Protein AF-A0A447MT02-F1 (afdb_monomer_lite)

Sequence (57 aa):
MMVPFDSVKFTGNYGNMTEISYQVAKRAAKKGAKYYHITRQWQERGNNITISADLYK

Foldseek 3Di:
DFDFPDKDKDKDQDPDPVRVVVVRVVVLVVVVAPDKAFPDWDDDPDRMIITMITGTD

Structure (mmCIF, N/CA/C/O backbone):
data_AF-A0A447MT02-F1
#
_entry.id   AF-A0A447MT02-F1
#
loop_
_atom_site.group_PDB
_atom_site.id
_atom_site.type_symbol
_atom_site.label_atom_id
_atom_site.label_alt_id
_atom_site.label_comp_id
_atom_site.label_asym_id
_atom_site.label_entity_id
_atom_site.label_seq_id
_atom_site.pdbx_PDB_ins_code
_atom_site.Cartn_x
_atom_site.Cartn_y
_atom_site.Cartn_z
_atom_site.occupancy
_atom_site.B_iso_or_equiv
_atom_site.auth_seq_id
_atom_site.auth_comp_id
_atom_site.auth_asym_id
_atom_site.auth_atom_id
_atom_site.pdbx_PDB_model_num
ATOM 1 N N . MET A 1 1 ? -12.698 -11.927 12.933 1.00 67.62 1 MET A N 1
ATOM 2 C CA . MET A 1 1 ? -12.207 -11.968 11.538 1.00 67.62 1 MET A CA 1
ATOM 3 C C . MET A 1 1 ? -11.804 -10.559 11.150 1.00 67.62 1 MET A C 1
ATOM 5 O O . MET A 1 1 ? -12.604 -9.655 11.351 1.00 67.62 1 MET A O 1
ATOM 9 N N . MET A 1 2 ? -10.576 -10.353 10.675 1.00 78.44 2 MET A N 1
ATOM 10 C CA . MET A 1 2 ? -10.168 -9.060 10.119 1.00 78.44 2 MET A CA 1
ATOM 11 C C . MET A 1 2 ? -10.750 -8.989 8.709 1.00 78.44 2 MET A C 1
ATOM 13 O O . MET A 1 2 ? -10.345 -9.759 7.845 1.00 78.44 2 MET A O 1
ATOM 17 N N . VAL A 1 3 ? -11.761 -8.146 8.508 1.00 83.81 3 VAL A N 1
ATOM 18 C CA . VAL A 1 3 ? -12.389 -7.955 7.197 1.00 83.81 3 VAL A CA 1
ATOM 19 C C . VAL A 1 3 ? -11.816 -6.674 6.604 1.00 83.81 3 VAL A C 1
ATOM 21 O O . VAL A 1 3 ? -11.814 -5.652 7.301 1.00 83.81 3 VAL A O 1
ATOM 24 N N . PRO A 1 4 ? -11.304 -6.705 5.365 1.00 90.12 4 PRO A N 1
ATOM 25 C CA . PRO A 1 4 ? -10.852 -5.486 4.731 1.00 90.12 4 PRO A CA 1
ATOM 26 C C . PRO A 1 4 ? -12.048 -4.572 4.486 1.00 90.12 4 PRO A C 1
ATOM 28 O O . PRO A 1 4 ? -13.082 -5.004 3.977 1.00 90.12 4 PRO A O 1
ATOM 31 N N . PHE A 1 5 ? -11.924 -3.308 4.88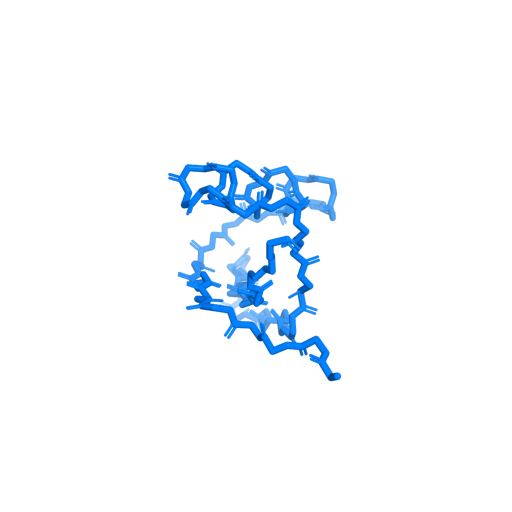0 1.00 92.19 5 PHE A N 1
ATOM 32 C CA . PHE A 1 5 ? -12.994 -2.329 4.671 1.00 92.19 5 PHE A CA 1
ATOM 33 C C . PHE A 1 5 ? -12.939 -1.722 3.265 1.00 92.19 5 PHE A C 1
ATOM 35 O O . PHE A 1 5 ? -13.934 -1.186 2.787 1.00 92.19 5 PHE A O 1
ATOM 42 N N . ASP A 1 6 ? -11.771 -1.771 2.626 1.00 93.62 6 ASP A N 1
ATOM 43 C CA . ASP A 1 6 ? -11.518 -1.232 1.295 1.00 93.62 6 ASP A CA 1
ATOM 44 C C . ASP A 1 6 ? -10.267 -1.906 0.701 1.00 93.62 6 ASP A C 1
ATOM 46 O O . ASP A 1 6 ? -9.550 -2.636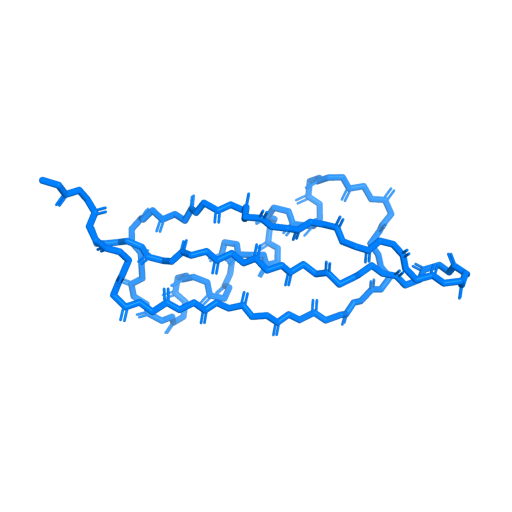 1.387 1.00 93.62 6 ASP A O 1
ATOM 50 N N . SER A 1 7 ? -9.979 -1.652 -0.571 1.00 93.25 7 SER A N 1
ATOM 51 C CA . SER A 1 7 ? -8.752 -2.075 -1.241 1.00 93.25 7 SER A CA 1
ATOM 52 C C . SER A 1 7 ? -8.171 -0.948 -2.099 1.00 93.25 7 SER A C 1
ATOM 54 O O . SER A 1 7 ? -8.820 0.051 -2.441 1.00 93.25 7 SER A O 1
ATOM 56 N N . VAL A 1 8 ? -6.892 -1.075 -2.429 1.00 93.38 8 VAL A N 1
ATOM 57 C CA . VAL A 1 8 ? -6.183 -0.206 -3.366 1.00 93.38 8 VAL A CA 1
ATOM 58 C C . VAL A 1 8 ? -5.541 -1.060 -4.440 1.00 93.38 8 VAL A C 1
ATOM 60 O O . VAL A 1 8 ? -4.851 -2.033 -4.151 1.00 93.38 8 VAL A O 1
ATOM 63 N N . LYS A 1 9 ? -5.747 -0.669 -5.696 1.00 94.06 9 LYS A N 1
ATOM 64 C CA . LYS A 1 9 ? -5.102 -1.276 -6.856 1.00 94.06 9 LYS A CA 1
ATOM 65 C C . LYS A 1 9 ? -4.468 -0.183 -7.693 1.00 94.06 9 LYS A C 1
ATOM 67 O O . LYS A 1 9 ? -5.131 0.797 -8.032 1.00 94.06 9 LYS A O 1
ATOM 72 N N . PHE A 1 10 ? -3.191 -0.333 -8.008 1.00 92.50 10 PHE A N 1
ATOM 73 C CA . PHE A 1 10 ? -2.472 0.628 -8.833 1.00 92.50 10 PHE A CA 1
ATOM 74 C C . PHE A 1 10 ? -1.333 -0.045 -9.591 1.00 92.50 10 PHE A C 1
ATOM 76 O O . PHE A 1 10 ? -0.781 -1.045 -9.140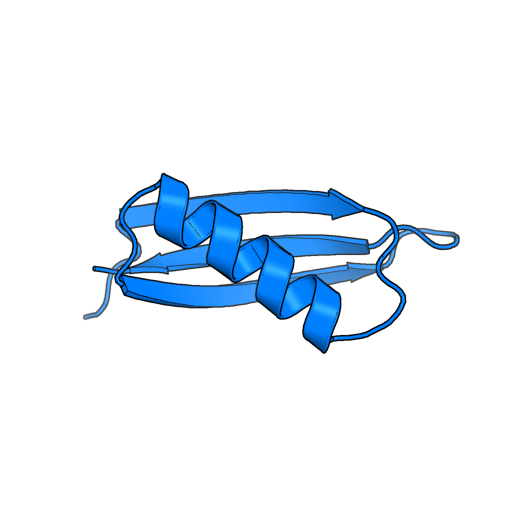 1.00 92.50 10 PHE A O 1
ATOM 83 N N . THR A 1 11 ? -0.987 0.523 -10.741 1.00 92.19 11 THR A N 1
ATOM 84 C CA . THR A 1 11 ? 0.127 0.068 -11.575 1.00 92.19 11 THR A CA 1
ATOM 85 C C . THR A 1 11 ? 1.186 1.155 -11.619 1.00 92.19 11 THR A C 1
ATOM 87 O O . THR A 1 11 ? 0.856 2.338 -11.724 1.00 92.19 11 THR A O 1
ATOM 90 N N . GLY A 1 12 ? 2.450 0.759 -11.539 1.00 89.88 12 GLY A N 1
ATOM 91 C CA . GLY A 1 12 ? 3.577 1.667 -11.696 1.00 89.88 12 GLY A CA 1
ATOM 92 C C . GLY A 1 12 ? 4.874 0.914 -11.945 1.00 89.88 12 GLY A C 1
ATOM 93 O O . GLY A 1 12 ? 4.958 -0.294 -11.731 1.00 89.88 12 GLY A O 1
ATOM 94 N N . ASN A 1 13 ? 5.889 1.635 -12.405 1.00 89.81 13 ASN A N 1
ATOM 95 C CA . ASN A 1 13 ? 7.255 1.139 -12.402 1.00 89.81 13 ASN A CA 1
ATOM 96 C C . ASN A 1 13 ? 7.836 1.376 -11.005 1.00 89.81 13 ASN A C 1
ATOM 98 O O . ASN A 1 13 ? 7.962 2.523 -10.582 1.00 89.81 13 ASN A O 1
ATOM 102 N N . TYR A 1 14 ? 8.129 0.296 -10.285 1.00 87.06 14 TYR A N 1
ATOM 103 C CA . TYR A 1 14 ? 8.732 0.351 -8.957 1.00 87.06 14 TYR A CA 1
ATOM 104 C C . TYR A 1 14 ? 10.054 -0.399 -8.993 1.00 87.06 14 TYR A C 1
ATOM 106 O O . TYR A 1 14 ? 10.087 -1.566 -9.386 1.00 87.06 14 TYR A O 1
ATOM 114 N N . GLY A 1 15 ? 11.138 0.269 -8.601 1.00 81.44 15 GLY A N 1
ATOM 115 C CA . GLY A 1 15 ? 12.482 -0.310 -8.679 1.00 81.44 15 GLY A CA 1
ATOM 116 C C . GLY A 1 15 ? 12.802 -1.267 -7.530 1.00 81.44 15 GLY A C 1
ATOM 117 O O . GLY A 1 15 ? 13.749 -2.044 -7.617 1.00 81.44 15 GLY A O 1
ATOM 118 N N . ASN A 1 16 ? 12.040 -1.207 -6.434 1.00 86.06 16 ASN A N 1
ATOM 119 C CA . ASN A 1 16 ? 12.248 -2.040 -5.253 1.00 86.06 16 ASN A CA 1
ATOM 120 C C . ASN A 1 16 ? 10.971 -2.180 -4.399 1.00 86.06 16 ASN A C 1
ATOM 122 O O . ASN A 1 16 ? 10.004 -1.429 -4.538 1.00 86.06 16 ASN A O 1
ATOM 126 N N . MET A 1 17 ? 10.994 -3.141 -3.469 1.00 83.75 17 MET A N 1
ATOM 127 C CA . MET A 1 17 ? 9.879 -3.418 -2.553 1.00 83.75 17 MET A CA 1
ATOM 128 C C . MET A 1 17 ? 9.591 -2.258 -1.584 1.00 83.75 17 MET A C 1
ATOM 130 O O . MET A 1 17 ? 8.445 -2.055 -1.188 1.00 83.75 17 MET A O 1
ATOM 134 N N . THR A 1 18 ? 10.605 -1.476 -1.206 1.00 90.38 18 THR A N 1
ATOM 135 C CA . THR A 1 18 ? 10.445 -0.326 -0.301 1.00 90.38 18 THR A CA 1
ATOM 136 C C . THR A 1 18 ? 9.557 0.746 -0.923 1.00 90.38 18 THR A C 1
ATOM 138 O O . THR A 1 18 ? 8.672 1.286 -0.261 1.00 90.38 18 THR A O 1
ATOM 141 N N . GLU A 1 19 ? 9.745 1.022 -2.209 1.00 90.75 19 GLU A N 1
ATOM 142 C CA . GLU A 1 19 ? 8.964 1.995 -2.962 1.00 90.75 19 GLU A CA 1
ATOM 143 C C . GLU A 1 19 ? 7.519 1.522 -3.145 1.00 90.75 19 GLU A C 1
ATOM 145 O O . GLU A 1 19 ? 6.585 2.291 -2.910 1.00 90.75 19 GLU A O 1
ATOM 150 N N . ILE A 1 20 ? 7.327 0.234 -3.452 1.00 90.44 20 ILE A N 1
ATOM 151 C CA . ILE A 1 20 ? 6.005 -0.410 -3.467 1.00 90.44 20 ILE A CA 1
ATOM 152 C C . ILE A 1 20 ? 5.313 -0.209 -2.116 1.00 90.44 20 ILE A C 1
ATOM 154 O O . ILE A 1 20 ? 4.210 0.336 -2.060 1.00 90.44 20 ILE A O 1
ATOM 158 N N . SER A 1 21 ? 5.979 -0.594 -1.026 1.00 90.81 21 SER A N 1
ATOM 159 C CA . SER A 1 21 ? 5.463 -0.486 0.341 1.00 90.81 21 SER A CA 1
ATOM 160 C C . SER A 1 21 ? 5.088 0.955 0.695 1.00 90.81 21 SER A C 1
ATOM 162 O O . SER A 1 21 ? 3.975 1.216 1.151 1.00 90.81 21 SER A O 1
ATOM 164 N N . TYR A 1 22 ? 5.952 1.921 0.378 1.00 93.38 22 TYR A N 1
ATOM 165 C CA . TYR A 1 22 ? 5.689 3.342 0.600 1.00 93.38 22 TYR A CA 1
ATOM 166 C C . TYR A 1 22 ? 4.460 3.837 -0.178 1.00 93.38 22 TYR A C 1
ATOM 168 O O . TYR A 1 22 ? 3.618 4.563 0.356 1.00 93.38 22 TYR A O 1
ATOM 176 N N . GLN A 1 23 ? 4.317 3.426 -1.437 1.00 93.31 23 GLN A N 1
ATOM 177 C CA . GLN A 1 23 ? 3.204 3.826 -2.298 1.00 93.31 23 GLN A CA 1
ATOM 178 C C . GLN A 1 23 ? 1.875 3.191 -1.877 1.00 93.31 23 GLN A C 1
ATOM 180 O O . GLN A 1 23 ? 0.835 3.860 -1.968 1.00 93.31 23 GLN A O 1
ATOM 185 N N . VAL A 1 24 ? 1.900 1.943 -1.396 1.00 93.25 24 VAL A N 1
ATOM 186 C CA . VAL A 1 24 ? 0.742 1.291 -0.771 1.00 93.25 24 VAL A CA 1
ATOM 187 C C . VAL A 1 24 ? 0.383 2.023 0.518 1.00 93.25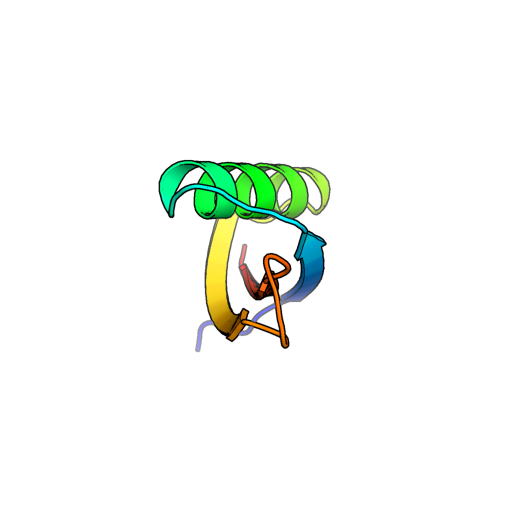 24 VAL A C 1
ATOM 189 O O . VAL A 1 24 ? -0.749 2.483 0.643 1.00 93.25 24 VAL A O 1
ATOM 192 N N . ALA A 1 25 ? 1.343 2.218 1.425 1.00 93.25 25 ALA A N 1
ATOM 193 C CA . ALA A 1 25 ? 1.135 2.874 2.714 1.00 93.25 25 ALA A CA 1
ATOM 194 C C . ALA A 1 25 ? 0.567 4.291 2.555 1.00 93.25 25 ALA A C 1
ATOM 196 O O . ALA A 1 25 ? -0.400 4.653 3.219 1.00 93.25 25 ALA A O 1
ATOM 197 N N . LYS A 1 26 ? 1.092 5.081 1.612 1.00 94.44 26 LYS A N 1
ATOM 198 C CA . LYS A 1 26 ? 0.595 6.432 1.316 1.00 94.44 26 LYS A CA 1
ATOM 199 C C . LYS A 1 26 ? -0.863 6.428 0.850 1.00 94.44 26 LYS A C 1
ATOM 201 O O . LYS A 1 26 ? -1.629 7.315 1.222 1.00 94.44 26 LYS A O 1
ATOM 206 N N . ARG A 1 27 ? -1.264 5.451 0.030 1.00 93.94 27 ARG A N 1
ATOM 207 C CA . ARG A 1 27 ? -2.655 5.305 -0.443 1.00 93.94 27 ARG A CA 1
ATOM 208 C C . ARG A 1 27 ? -3.574 4.763 0.650 1.00 93.94 27 ARG A C 1
ATOM 210 O O . ARG A 1 27 ? -4.681 5.268 0.802 1.00 93.94 27 ARG A O 1
ATOM 217 N N . ALA A 1 28 ? -3.092 3.796 1.424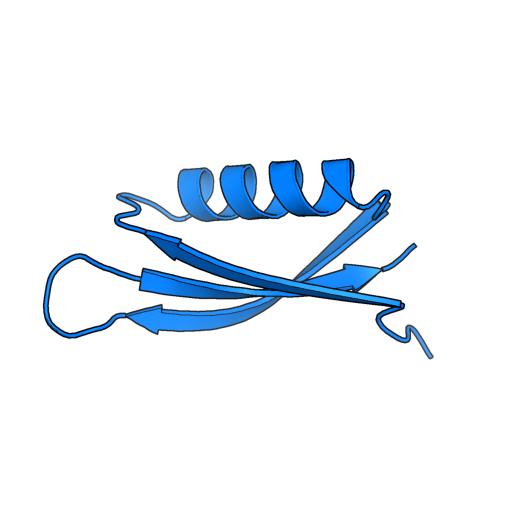 1.00 93.88 28 ALA A N 1
ATOM 218 C CA . ALA A 1 28 ? -3.769 3.239 2.586 1.00 93.88 28 ALA A CA 1
ATOM 219 C C . ALA A 1 28 ? -4.071 4.334 3.623 1.00 93.88 28 ALA A C 1
ATOM 221 O O . ALA A 1 28 ? -5.221 4.504 4.025 1.00 93.88 28 ALA A O 1
ATOM 222 N N . ALA A 1 29 ? -3.074 5.158 3.956 1.00 93.12 29 ALA A N 1
ATOM 223 C CA . ALA A 1 29 ? -3.214 6.283 4.877 1.00 93.12 29 ALA A CA 1
ATOM 224 C C . ALA A 1 29 ? -4.202 7.341 4.363 1.00 93.12 29 ALA A C 1
ATOM 226 O O . ALA A 1 29 ? -5.041 7.812 5.126 1.00 93.12 29 ALA A O 1
ATOM 227 N N . LYS A 1 30 ? -4.179 7.668 3.059 1.00 93.69 30 LYS A N 1
ATOM 228 C CA . LYS A 1 30 ? -5.173 8.575 2.448 1.00 93.69 30 LYS A CA 1
ATOM 229 C C . LYS A 1 30 ? -6.612 8.070 2.582 1.00 93.69 30 LYS A C 1
ATOM 231 O O . LYS A 1 30 ? -7.525 8.882 2.652 1.00 93.69 30 LYS A O 1
ATOM 236 N N . LYS A 1 31 ? -6.809 6.750 2.608 1.00 92.06 31 LYS A N 1
ATOM 237 C CA . LYS A 1 31 ? -8.113 6.108 2.823 1.00 92.06 31 LYS A CA 1
ATOM 238 C C . LYS A 1 31 ? -8.447 5.886 4.307 1.00 92.06 31 LYS A C 1
ATOM 240 O O . LYS A 1 31 ? -9.520 5.379 4.615 1.00 92.06 31 LYS A O 1
ATOM 245 N N . GLY A 1 32 ? -7.558 6.263 5.229 1.00 91.38 32 GLY A N 1
ATOM 246 C CA . GLY A 1 32 ? -7.761 6.091 6.670 1.00 91.38 32 GLY A CA 1
ATOM 247 C C . GLY A 1 32 ? -7.540 4.662 7.174 1.00 91.38 32 GLY A C 1
ATOM 248 O O . GLY A 1 32 ? -8.076 4.296 8.220 1.00 91.38 32 GLY A O 1
ATOM 249 N N . ALA A 1 33 ? -6.779 3.843 6.445 1.00 94.19 33 ALA A N 1
ATOM 250 C CA . ALA A 1 33 ? -6.389 2.512 6.899 1.00 94.19 33 ALA A CA 1
ATOM 251 C C . ALA A 1 33 ? -5.263 2.594 7.940 1.00 94.19 33 ALA A C 1
ATOM 253 O O . ALA A 1 33 ? -4.307 3.351 7.753 1.00 94.19 33 ALA A O 1
ATOM 254 N N . LYS A 1 34 ? -5.345 1.786 9.003 1.00 90.94 34 LYS A N 1
ATOM 255 C CA . LYS A 1 34 ? -4.244 1.618 9.970 1.00 90.94 34 LYS A CA 1
ATOM 256 C C . LYS A 1 34 ? -3.303 0.490 9.578 1.00 90.94 34 LYS A C 1
ATOM 258 O O . LYS A 1 34 ? -2.110 0.555 9.858 1.00 90.94 34 LYS A O 1
ATOM 263 N N . TYR A 1 35 ? -3.843 -0.516 8.900 1.00 90.25 35 TYR A N 1
ATOM 264 C CA . TYR A 1 35 ? -3.094 -1.653 8.397 1.00 90.25 35 TYR A CA 1
ATOM 265 C C . TYR A 1 35 ? -3.441 -1.882 6.931 1.00 90.25 35 TYR A C 1
ATOM 267 O O . TYR A 1 35 ? -4.545 -1.582 6.472 1.00 90.25 35 TYR A O 1
ATOM 275 N N . TYR A 1 36 ? -2.490 -2.424 6.187 1.00 92.25 36 TYR A N 1
ATOM 276 C CA . TYR A 1 36 ? -2.708 -2.873 4.823 1.00 92.25 36 TYR A CA 1
ATOM 277 C C . TYR A 1 36 ? -2.053 -4.235 4.630 1.00 92.25 36 TYR A C 1
ATOM 279 O O . TYR A 1 36 ? -1.072 -4.567 5.298 1.00 92.25 36 TYR A O 1
ATOM 287 N N . HIS A 1 37 ? -2.581 -5.014 3.696 1.00 92.00 37 HIS A N 1
ATOM 288 C CA . HIS A 1 37 ? -2.011 -6.291 3.304 1.00 92.00 37 HIS A CA 1
ATOM 289 C C . HIS A 1 37 ? -1.907 -6.349 1.786 1.00 92.00 37 HIS A C 1
ATOM 291 O O . HIS A 1 37 ? -2.915 -6.241 1.095 1.00 92.00 37 HIS A O 1
ATOM 297 N N . ILE A 1 38 ? -0.693 -6.492 1.255 1.00 92.31 38 ILE A N 1
ATOM 298 C CA . ILE A 1 38 ? -0.489 -6.630 -0.189 1.00 92.31 38 ILE A CA 1
ATOM 299 C C . ILE A 1 38 ? -0.950 -8.028 -0.594 1.00 92.31 38 ILE A C 1
ATOM 301 O O . ILE A 1 38 ? -0.293 -9.013 -0.275 1.00 92.31 38 ILE A O 1
ATOM 305 N N . THR A 1 39 ? -2.071 -8.104 -1.304 1.00 93.12 39 THR A N 1
ATOM 306 C CA . THR A 1 39 ? -2.685 -9.364 -1.734 1.00 93.12 39 THR A CA 1
ATOM 307 C C . THR A 1 39 ? -2.151 -9.853 -3.066 1.00 93.12 39 THR A C 1
ATOM 309 O O . THR A 1 39 ? -2.133 -11.056 -3.322 1.00 93.12 39 THR A O 1
ATOM 312 N N . ARG A 1 40 ? -1.713 -8.938 -3.938 1.00 91.81 40 ARG A N 1
ATOM 313 C CA . ARG A 1 40 ? -1.187 -9.314 -5.251 1.00 91.81 40 ARG A CA 1
ATOM 314 C C . ARG A 1 40 ? -0.117 -8.357 -5.737 1.00 91.81 40 ARG A C 1
ATOM 316 O O . ARG A 1 40 ? -0.294 -7.141 -5.707 1.00 91.81 40 ARG A O 1
ATOM 323 N N . GLN A 1 41 ? 0.947 -8.940 -6.272 1.00 91.50 41 GLN A N 1
ATOM 324 C CA . GLN A 1 41 ? 1.960 -8.248 -7.053 1.00 91.50 41 GLN A CA 1
ATOM 325 C C . GLN A 1 41 ? 2.015 -8.933 -8.413 1.00 91.50 41 GLN A C 1
ATOM 327 O O . GLN A 1 41 ? 2.339 -10.114 -8.511 1.00 91.50 41 GLN A O 1
ATOM 332 N N . TRP A 1 42 ? 1.597 -8.222 -9.449 1.00 90.56 42 TRP A N 1
ATOM 333 C CA . TRP A 1 42 ? 1.583 -8.726 -10.811 1.00 90.56 42 TRP A CA 1
ATOM 334 C C . TRP A 1 42 ? 2.527 -7.888 -11.651 1.00 90.56 42 TRP A C 1
ATOM 336 O O . TRP A 1 42 ? 2.232 -6.736 -11.958 1.00 90.56 42 TRP A O 1
ATOM 346 N N . GLN A 1 43 ? 3.668 -8.460 -12.003 1.00 87.69 43 GLN A N 1
ATOM 347 C CA . GLN A 1 43 ? 4.572 -7.840 -12.954 1.00 87.69 43 GLN A CA 1
ATOM 348 C C . GLN A 1 43 ? 4.025 -8.066 -14.367 1.00 87.69 43 GLN A C 1
ATOM 350 O O . GLN A 1 43 ? 3.851 -9.205 -14.802 1.00 87.69 43 GLN A O 1
ATOM 355 N N . GLU A 1 44 ? 3.705 -6.982 -15.067 1.00 82.44 44 GLU A N 1
ATOM 356 C CA . GLU A 1 44 ? 3.323 -7.043 -16.476 1.00 82.44 44 GLU A CA 1
ATOM 357 C C . GLU A 1 44 ? 4.558 -7.200 -17.370 1.00 82.44 44 GLU A C 1
ATOM 359 O O . GLU A 1 44 ? 5.701 -7.073 -16.930 1.00 82.44 44 GLU A O 1
ATOM 364 N N . ARG A 1 45 ? 4.333 -7.478 -18.660 1.00 79.31 45 ARG A N 1
ATOM 365 C CA . ARG A 1 45 ? 5.417 -7.521 -19.647 1.00 79.31 45 ARG A CA 1
ATOM 366 C C . ARG A 1 45 ? 6.125 -6.165 -19.691 1.00 79.31 45 ARG A C 1
ATOM 368 O O . ARG A 1 45 ? 5.542 -5.168 -20.109 1.00 79.31 45 ARG A O 1
ATOM 375 N N . GLY A 1 46 ? 7.388 -6.158 -19.275 1.00 77.44 46 GLY A N 1
ATOM 376 C CA . GLY A 1 46 ? 8.214 -4.963 -19.162 1.00 77.44 46 GLY A CA 1
ATOM 377 C C . GLY A 1 46 ? 8.475 -4.595 -17.704 1.00 77.44 46 GLY A C 1
ATOM 378 O O . GLY A 1 46 ? 8.697 -5.456 -16.856 1.00 77.44 46 GLY A O 1
ATOM 379 N N . ASN A 1 47 ? 8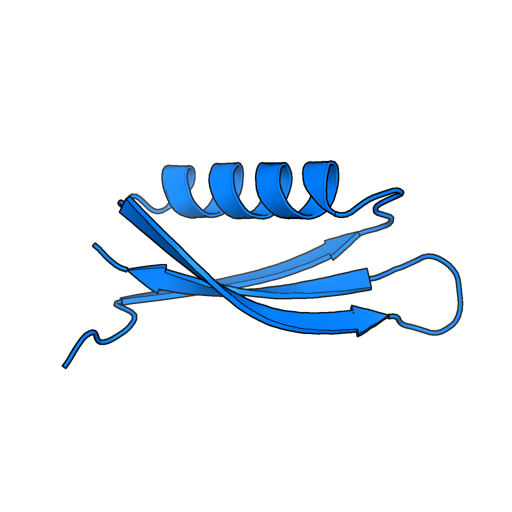.481 -3.292 -17.434 1.00 82.88 47 ASN A N 1
ATOM 380 C CA . ASN A 1 47 ? 8.940 -2.726 -16.167 1.00 82.88 47 ASN A CA 1
ATOM 381 C C . ASN A 1 47 ? 7.780 -2.320 -15.232 1.00 82.88 47 ASN A C 1
ATOM 383 O O . ASN A 1 47 ? 8.007 -1.798 -14.144 1.00 82.88 47 ASN A O 1
ATOM 387 N N . ASN A 1 48 ? 6.530 -2.540 -15.638 1.00 89.56 48 ASN A N 1
ATOM 388 C CA . ASN A 1 48 ? 5.360 -2.153 -14.855 1.00 89.56 48 ASN A CA 1
ATOM 389 C C . ASN A 1 48 ? 4.917 -3.281 -13.925 1.00 89.56 48 ASN A C 1
ATOM 391 O O . ASN A 1 48 ? 4.862 -4.449 -14.310 1.00 89.56 48 ASN A O 1
ATOM 395 N N . ILE A 1 49 ? 4.554 -2.910 -12.701 1.00 91.44 49 ILE A N 1
ATOM 396 C CA . ILE A 1 49 ? 4.045 -3.815 -11.679 1.00 91.44 49 ILE A CA 1
ATOM 397 C C . ILE A 1 49 ? 2.700 -3.281 -11.192 1.00 91.44 49 ILE A C 1
ATOM 399 O O . ILE A 1 49 ? 2.577 -2.135 -10.754 1.00 91.44 49 ILE A O 1
ATOM 403 N N . THR A 1 50 ? 1.678 -4.126 -11.261 1.00 92.88 50 THR A N 1
ATOM 404 C CA . THR A 1 50 ? 0.367 -3.900 -10.661 1.00 92.88 50 THR A CA 1
ATOM 405 C C . THR A 1 50 ? 0.348 -4.449 -9.243 1.00 92.88 50 THR A C 1
ATOM 407 O O . THR A 1 50 ? 0.515 -5.648 -9.020 1.00 92.88 50 THR A O 1
ATOM 410 N N . ILE A 1 51 ? 0.080 -3.575 -8.283 1.00 93.62 51 ILE A N 1
ATOM 411 C CA . ILE A 1 51 ? -0.018 -3.898 -6.864 1.00 93.62 51 ILE A CA 1
ATOM 412 C C . ILE A 1 51 ? -1.477 -3.800 -6.441 1.00 93.62 51 ILE A C 1
ATOM 414 O O . ILE A 1 51 ? -2.159 -2.819 -6.744 1.00 93.62 51 ILE A O 1
ATOM 418 N N . SER A 1 52 ? -1.956 -4.832 -5.752 1.00 94.62 52 SER A N 1
ATOM 419 C CA . SER A 1 52 ? -3.252 -4.846 -5.074 1.00 94.62 52 SER A CA 1
ATOM 420 C C . SER A 1 52 ? -3.015 -5.042 -3.584 1.00 94.62 52 SER A C 1
ATOM 422 O O . SER A 1 52 ? -2.238 -5.916 -3.194 1.00 94.62 52 SER A O 1
ATOM 424 N N . ALA A 1 53 ? -3.647 -4.212 -2.765 1.00 95.06 53 ALA A N 1
ATOM 425 C CA . ALA A 1 53 ? -3.564 -4.309 -1.321 1.00 95.06 53 ALA A CA 1
ATOM 426 C C . ALA A 1 53 ? -4.922 -4.061 -0.676 1.00 95.06 53 ALA A C 1
ATOM 428 O O . ALA A 1 53 ? -5.645 -3.137 -1.048 1.00 95.06 53 ALA A O 1
ATOM 429 N N . ASP A 1 54 ? -5.216 -4.864 0.329 1.00 95.00 54 ASP A N 1
ATOM 430 C CA . ASP A 1 54 ? -6.419 -4.778 1.134 1.00 95.00 54 ASP A CA 1
ATOM 431 C C . ASP A 1 54 ? -6.164 -3.893 2.350 1.00 95.00 54 ASP A C 1
ATOM 433 O O . ASP A 1 54 ? -5.074 -3.907 2.928 1.00 95.00 54 ASP A O 1
ATOM 437 N N . LEU A 1 55 ? -7.162 -3.102 2.729 1.00 94.06 55 LEU A N 1
ATOM 438 C CA . LEU A 1 55 ? -7.070 -2.092 3.771 1.00 94.06 55 LEU A CA 1
ATOM 439 C C . LEU A 1 55 ? -7.883 -2.485 4.997 1.00 94.06 55 LEU A C 1
ATOM 441 O O . LEU A 1 55 ? -9.039 -2.897 4.895 1.00 94.06 55 LEU A O 1
ATOM 445 N N . TYR A 1 56 ? -7.288 -2.279 6.167 1.00 91.62 56 TYR A N 1
ATOM 446 C CA . TYR A 1 56 ? -7.852 -2.637 7.462 1.00 91.62 56 TYR A CA 1
ATOM 447 C C . TYR A 1 56 ? -7.753 -1.455 8.438 1.00 91.62 56 TYR A C 1
ATOM 449 O O . TYR A 1 56 ? -6.859 -0.606 8.332 1.00 91.62 56 TYR A O 1
ATOM 457 N N . LYS A 1 57 ? -8.708 -1.380 9.367 1.00 87.25 57 LYS A N 1
ATOM 458 C CA . LYS A 1 57 ? -8.736 -0.377 10.442 1.00 87.25 57 LYS A CA 1
ATOM 459 C C . LYS A 1 57 ? -8.023 -0.848 11.700 1.00 87.25 57 LYS A C 1
ATOM 461 O O . LYS A 1 57 ? -7.856 -2.073 11.856 1.00 87.25 57 LYS A O 1
#

Organism: Salmonella enterica I (NCBI:txid59201)

Secondary structure (DSSP, 8-state):
----SEEEEEEE--SSHHHHHHHHHHHHHHTT-SEEEEEEEEE-SSS-EEEEEEEE-

Radius of gyration: 11.34 Å; chains: 1; bounding box: 26×20×31 Å

InterPro domains:
  IPR010854 YdgH/BhsA/McbA-like domain [PF07338] (2-57)
  IPR025543 Dodecin-like [G3DSA:3.30.1660.10] (1-57)
  IPR036275 YdgH-like superfamily [SSF159871] (2-57)
  IPR051096 BhsA/McbA stress and biofilm-associated protein [PTHR34156] (1-57)

pLDDT: mean 90.02, std 5.23, range [67.62, 95.06]